Protein 2PLN (pdb70)

Nearest PDB structures (foldseek):
  2pln-assembly1_A-2  TM=1.009E+00  e=2.334E-20  Helicobacter pylori
  2hqo-assembly1_B  TM=9.613E-01  e=8.321E-16  Helicobacter pylori J99
  2hqr-assembly1_B  TM=9.576E-01  e=8.546E-15  Helicobacter pylori J99
  4l85-assembly1_A  TM=8.863E-01  e=1.172E-07  Escherichia coli K-12
  1nxx-assembly1_A-2  TM=8.893E-01  e=3.301E-07  Streptococcus pneumoniae TIGR4

Sequence (114 aa):
PRGSRVLLIEKNSVLGGEIEKGLNVKGFADVTESLEDGEYLDIRNYDLVVSDKNALSFVSRIKEKHSSIVVLVSSDNPTSEEEVHAFEQGADDYIAKPYRSIKALVARIEARLR

Foldseek 3Di:
DAAPEEEEQDLDVVVQVLLVVLLVVVRYYDYDPDPVVRLVCVVDDHQEYYEDPPVLVVLLVCCVVVVRRAYEYE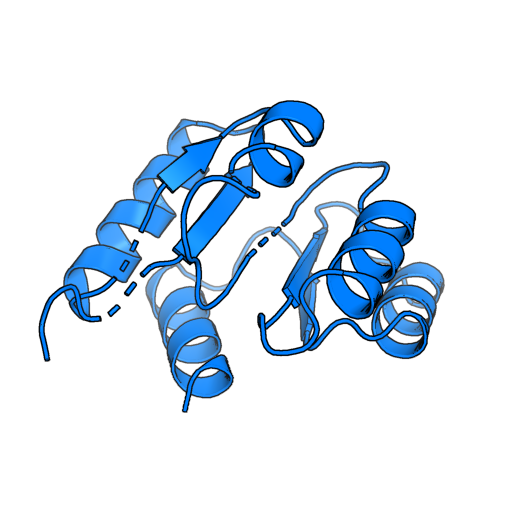YCDDDPVVQVSNVVSPHPYYHYPPDPDSNVVSVVVVVSND

Radius of gyration: 13.01 Å; Cα contacts (8 Å, |Δi|>4): 173; 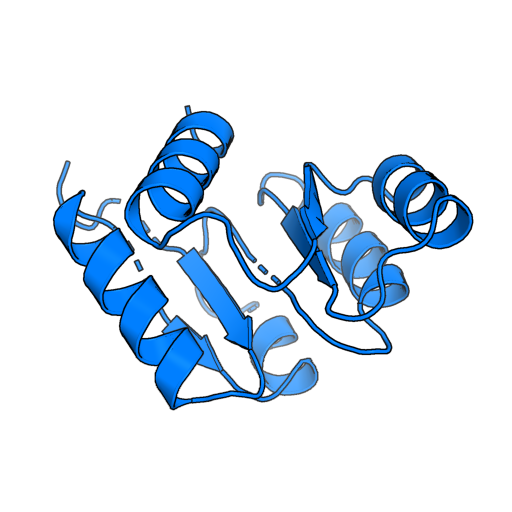chains: 1; bounding box: 25×32×27 Å

Solvent-accessible surface area: 6806 Å² total

Secondary structure (DSSP, 8-state):
-TT--BEEE-S-HHHHHHHHHHHHHTT--EEES-HHHHHH---S--SB---STTHHHHHHHHHHHSTTSB-EEEESS--HHHHHHHHHTT-SEEEESSPS-HHHHHHHHHHHT-

InterPro domains:
  IPR001789 Signal transduction response regulator, receiver domain [PF00072] (3-109)
  IPR001789 Signal transduction response regulator, receiver domain [PS50110] (2-112)
  IPR001789 Signal transduction response regulator, receiver domain [SM00448] (1-109)
  IPR001867 OmpR/PhoB-type DNA-binding domain [PF00486] (139-214)
  IPR001867 OmpR/PhoB-type DNA-binding domain [PS51755] (118-216)
  IPR001867 OmpR/PhoB-type DNA-binding domain [SM00862] (139-214)
  IPR001867 OmpR/PhoB-type DNA-binding domain [cd00383] (126-214)
  IPR011006 CheY-like superfamily [SSF52172] (1-170)
  IPR016032 Signal transduction response regulator, C-terminal effector [SSF46894] (115-215)
  IPR036388 Winged helix-like DNA-binding domain superfamily [G3DSA:1.10.10.10] (119-223)
  IPR039420 Transcriptional regulatory protein WalR-like [PTHR48111] (1-218)

CATH classification: 3.40.50.2300

Organism: Helicobacter pylori (strain ATCC 700392 / 26695) (NCBI:txid85962)

B-factor: mean 21.13, std 7.63, range [9.89, 76.06]

Structure (mmCIF, N/CA/C/O backbone):
data_2PLN
#
_entry.id   2PLN
#
_cell.length_a   88.967
_cell.length_b   41.311
_cell.length_c   31.689
_cell.angle_alpha   90.00
_cell.angle_beta   90.00
_cell.angle_gamma   90.00
#
_symmetry.space_group_name_H-M   'P 21 21 2'
#
loop_
_entity.id
_entity.type
_entity.pdbx_description
1 polymer 'Response regulator'
2 water water
#
loop_
_atom_site.group_PDB
_atom_site.id
_atom_site.type_symbol
_atom_site.label_atom_id
_atom_site.label_alt_id
_atom_site.label_comp_id
_atom_site.label_asym_id
_atom_site.label_entity_id
_atom_site.label_seq_id
_atom_site.pdbx_PDB_ins_code
_atom_site.Cartn_x
_atom_site.Cartn_y
_atom_site.Cartn_z
_atom_site.occupancy
_atom_site.B_iso_or_equiv
_atom_site.auth_seq_id
_atom_site.auth_comp_id
_atom_site.auth_asym_id
_atom_site.auth_atom_id
_atom_site.pdbx_PDB_model_num
ATOM 1 N N . PRO A 1 15 ? 35.181 4.226 37.748 1.00 42.33 -3 PRO A N 1
ATOM 2 C CA . PRO A 1 15 ? 33.782 3.873 38.046 1.00 41.74 -3 PRO A CA 1
ATOM 3 C C . PRO A 1 15 ? 32.805 4.277 36.918 1.00 40.72 -3 PRO A C 1
ATOM 4 O O . PRO A 1 15 ? 32.658 5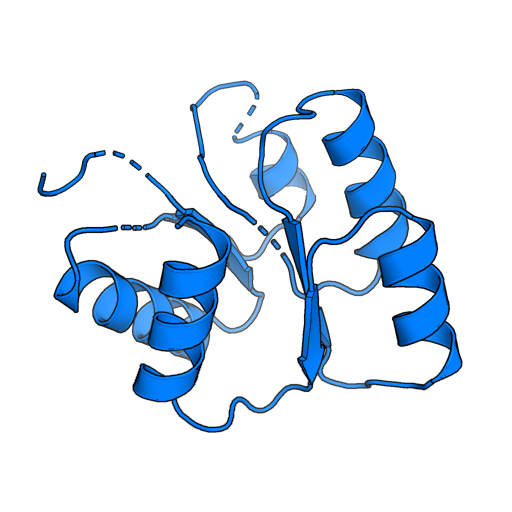.462 36.593 1.00 40.10 -3 PRO A O 1
ATOM 8 N N . ARG A 1 16 ? 32.145 3.271 36.348 1.00 39.19 -2 ARG A N 1
ATOM 9 C CA . ARG A 1 16 ? 31.186 3.420 35.254 1.00 37.51 -2 ARG A CA 1
ATOM 10 C C . ARG A 1 16 ? 29.997 4.393 35.530 1.00 35.04 -2 ARG A C 1
ATOM 11 O O . ARG A 1 16 ? 29.269 4.268 36.531 1.00 34.44 -2 ARG A O 1
ATOM 19 N N . GLY A 1 17 ? 29.823 5.366 34.627 1.00 32.13 -1 GLY A N 1
ATOM 20 C CA . GLY A 1 17 ? 28.779 6.377 34.753 1.00 27.99 -1 GLY A CA 1
ATOM 21 C C . GLY A 1 17 ? 29.070 7.451 35.798 1.00 25.75 -1 GLY A C 1
ATOM 22 O O . GLY A 1 17 ? 28.205 8.276 36.063 1.00 24.42 -1 GLY A O 1
ATOM 23 N N . SER A 1 18 ? 30.278 7.458 36.373 1.00 23.60 0 SER A N 1
ATOM 24 C CA . SER A 1 18 ? 30.616 8.431 37.442 1.00 22.91 0 SER A CA 1
ATOM 25 C C . SER A 1 18 ? 30.875 9.845 36.931 1.00 22.87 0 SER A C 1
ATOM 26 O O . SER A 1 18 ? 30.892 10.814 37.716 1.00 22.95 0 SER A O 1
ATOM 37 N N . ARG A 1 20 ? 29.725 12.615 33.863 1.00 17.30 2 ARG A N 1
ATOM 38 C CA . ARG A 1 20 ? 28.716 12.956 32.865 1.00 16.16 2 ARG A CA 1
ATOM 39 C C . ARG A 1 20 ? 29.211 14.097 31.982 1.00 14.03 2 ARG A C 1
ATOM 40 O O . ARG A 1 20 ? 29.722 15.105 32.482 1.00 12.78 2 ARG A O 1
ATOM 48 N N . VAL A 1 21 ? 29.043 13.935 30.670 1.00 12.27 3 VAL A N 1
ATOM 49 C CA . VAL A 1 21 ? 29.521 14.943 29.692 1.00 11.46 3 VAL A CA 1
ATOM 50 C C . VAL A 1 21 ? 28.326 15.561 28.933 1.00 11.95 3 VAL A C 1
ATOM 51 O O . VAL A 1 21 ? 27.439 14.827 28.499 1.00 12.61 3 VAL A O 1
ATOM 55 N N . LEU A 1 22 ? 28.298 16.895 28.801 1.00 11.57 4 LEU A N 1
ATOM 56 C CA . LEU A 1 22 ? 27.324 17.556 27.952 1.00 12.30 4 LEU A CA 1
ATOM 57 C C . LEU A 1 22 ? 27.948 17.912 26.592 1.00 12.67 4 LEU A C 1
ATOM 58 O O . LEU A 1 22 ? 29.018 18.510 26.533 1.00 12.34 4 LEU A O 1
ATOM 63 N N . LEU A 1 23 ? 27.268 17.552 25.509 1.00 11.83 5 LEU A N 1
ATOM 64 C CA . LEU A 1 23 ? 27.794 17.839 24.169 1.00 13.09 5 LEU A CA 1
ATOM 65 C C . LEU A 1 23 ? 26.816 18.765 23.515 1.00 13.57 5 LEU A C 1
ATOM 66 O O . LEU A 1 23 ? 25.666 18.379 23.293 1.00 14.24 5 LEU A O 1
ATOM 71 N N . ILE A 1 24 ? 27.247 19.997 23.244 1.00 13.47 6 ILE A N 1
ATOM 72 C CA . ILE A 1 24 ? 26.413 20.928 22.470 1.00 13.25 6 ILE A CA 1
ATOM 73 C C . ILE A 1 24 ? 26.879 20.871 21.028 1.00 13.70 6 ILE A C 1
ATOM 74 O O . ILE A 1 24 ? 27.941 21.346 20.697 1.00 13.32 6 ILE A O 1
ATOM 79 N N . GLU A 1 25 ? 26.062 20.261 20.179 1.00 15.90 7 GLU A N 1
ATOM 80 C CA . GLU A 1 25 ? 26.478 19.875 18.839 1.00 17.35 7 GLU A CA 1
ATOM 81 C C . GLU A 1 25 ? 25.234 19.768 17.937 1.00 19.03 7 GLU A C 1
ATOM 82 O O . GLU A 1 25 ? 24.310 18.971 18.200 1.00 18.71 7 GLU A O 1
ATOM 88 N N . LYS A 1 26 ? 25.228 20.612 16.915 1.00 20.04 8 LYS A N 1
ATOM 89 C CA . LYS A 1 26 ? 24.122 20.778 15.954 1.00 22.61 8 LYS A CA 1
ATOM 90 C C . LYS A 1 26 ? 23.959 19.542 15.074 1.00 22.52 8 LYS A C 1
ATOM 91 O O . LYS A 1 26 ? 22.843 19.216 14.635 1.00 23.41 8 LYS A O 1
ATOM 97 N N . ASN A 1 27 ? 25.067 18.854 14.817 1.00 21.42 9 ASN A N 1
ATOM 98 C CA . ASN A 1 27 ? 25.084 17.700 13.936 1.00 22.10 9 ASN A CA 1
ATOM 99 C C . ASN A 1 27 ? 24.753 16.427 14.714 1.00 22.22 9 ASN A C 1
ATOM 100 O O . ASN A 1 27 ? 25.589 15.889 15.441 1.00 21.59 9 ASN A O 1
ATOM 105 N N . SER A 1 28 ? 23.517 15.939 14.581 1.00 23.07 10 SER A N 1
ATOM 106 C CA . SER A 1 28 ? 23.055 14.867 15.487 1.00 23.54 10 SER A CA 1
ATOM 107 C C . SER A 1 28 ? 23.779 13.541 15.277 1.00 22.88 10 SER A C 1
ATOM 108 O O . SER A 1 28 ? 23.962 12.764 16.220 1.00 22.89 10 SER A O 1
ATOM 111 N N . VAL A 1 29 ? 24.164 13.282 14.033 1.00 22.58 11 VAL A N 1
ATOM 112 C CA . VAL A 1 29 ? 24.923 12.083 13.679 1.00 21.59 11 VAL A CA 1
ATOM 113 C C . VAL A 1 29 ? 26.299 12.111 14.355 1.00 20.05 11 VAL A C 1
ATOM 114 O O . VAL A 1 29 ? 26.709 11.142 15.003 1.00 18.56 11 VAL A O 1
ATOM 118 N N . LEU A 1 30 ? 26.989 13.243 14.222 1.00 18.83 12 LEU A N 1
ATOM 119 C CA . LEU A 1 30 ? 28.283 13.399 14.877 1.00 17.33 12 LEU A CA 1
ATOM 120 C C . LEU A 1 30 ? 28.123 13.324 16.403 1.00 16.86 12 LEU A C 1
ATOM 121 O O . LEU A 1 30 ? 28.894 12.628 17.068 1.00 16.19 12 LEU A O 1
ATOM 126 N N . GLY A 1 31 ? 27.114 14.005 16.940 1.00 16.44 13 GLY A N 1
ATOM 127 C CA . GLY A 1 31 ? 26.916 14.001 18.413 1.00 17.03 13 GLY A CA 1
ATOM 128 C C . GLY A 1 31 ? 26.697 12.571 18.910 1.00 17.29 13 GLY A C 1
ATOM 129 O O . GLY A 1 31 ? 27.232 12.159 19.936 1.00 16.70 13 GLY A O 1
ATOM 130 N N . GLY A 1 32 ? 25.892 11.796 18.178 1.00 17.84 14 GLY A N 1
ATOM 131 C CA . GLY A 1 32 ? 25.723 10.371 18.492 1.00 17.46 14 GLY A CA 1
ATOM 132 C C . GLY A 1 32 ? 26.999 9.545 18.501 1.00 17.46 14 GLY A C 1
ATOM 133 O O . GLY A 1 32 ? 27.215 8.720 19.391 1.00 17.82 14 GLY A O 1
ATOM 134 N N . GLU A 1 33 ? 27.844 9.755 17.501 1.00 16.70 15 GLU A N 1
ATOM 135 C CA . GLU A 1 33 ? 29.120 9.084 17.414 1.00 16.98 15 GLU A CA 1
ATOM 136 C C . GLU A 1 33 ? 30.018 9.416 18.599 1.00 15.70 15 GLU A C 1
ATOM 137 O O . GLU A 1 33 ? 30.669 8.529 19.138 1.00 15.37 15 GLU A O 1
ATOM 143 N N . ILE A 1 34 ? 29.987 10.671 19.048 1.00 15.27 16 ILE A N 1
ATOM 144 C CA . ILE A 1 34 ? 30.827 11.051 20.210 1.00 14.79 16 ILE A CA 1
ATOM 145 C C . ILE A 1 34 ? 30.274 10.427 21.497 1.00 15.16 16 ILE A C 1
ATOM 146 O O . ILE A 1 34 ? 31.025 9.866 22.282 1.00 15.05 16 ILE A O 1
ATOM 151 N N . GLU A 1 35 ? 28.955 10.532 21.706 1.00 15.34 17 GLU A N 1
ATOM 152 C CA . GLU A 1 35 ? 28.312 9.859 22.853 1.00 15.54 17 GLU A CA 1
ATOM 153 C C . GLU A 1 35 ? 28.663 8.358 22.935 1.00 16.02 17 GLU A C 1
ATOM 154 O O . GLU A 1 35 ? 29.061 7.858 24.007 1.00 15.02 17 GLU A O 1
ATOM 160 N N . LYS A 1 36 ? 28.516 7.641 21.820 1.00 16.88 18 LYS A N 1
ATOM 161 C CA . LYS A 1 36 ? 28.881 6.210 21.774 1.00 18.79 18 LYS A CA 1
ATOM 162 C C . LYS A 1 36 ? 30.362 5.990 22.129 1.00 17.34 18 LYS A C 1
ATOM 163 O O . LYS A 1 36 ? 30.698 5.074 22.880 1.00 16.11 18 LYS A O 1
ATOM 169 N N . GLY A 1 37 ? 31.246 6.834 21.585 1.00 16.89 19 GLY A N 1
ATOM 170 C CA . GLY A 1 37 ? 32.676 6.769 21.906 1.00 15.77 19 GLY A CA 1
ATOM 171 C C . GLY A 1 37 ? 32.924 6.991 23.380 1.00 15.42 19 GLY A C 1
ATOM 172 O O . GLY A 1 37 ? 33.733 6.295 24.020 1.00 15.46 19 GLY A O 1
ATOM 173 N N . LEU A 1 38 ? 32.218 7.961 23.952 1.00 15.59 20 LEU A N 1
ATOM 174 C CA . LEU A 1 38 ? 32.398 8.232 25.382 1.00 14.90 20 LEU A CA 1
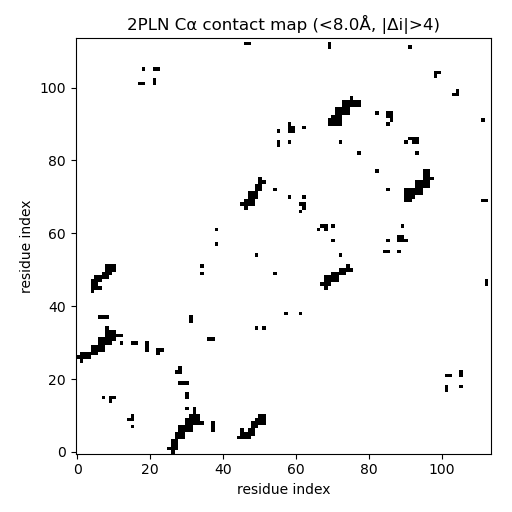ATOM 175 C C . LEU A 1 38 ? 31.892 7.075 26.218 1.00 14.84 20 LEU A C 1
ATOM 176 O O . LEU A 1 38 ? 32.496 6.727 27.229 1.00 14.28 20 LEU A O 1
ATOM 181 N N . ASN A 1 39 ? 30.754 6.508 25.814 1.00 15.62 21 ASN A N 1
ATOM 182 C CA . ASN A 1 39 ? 30.213 5.332 26.502 1.00 16.25 21 ASN A CA 1
ATOM 183 C C . ASN A 1 39 ? 31.239 4.212 26.591 1.00 16.70 21 ASN A C 1
ATOM 184 O O . ASN A 1 39 ? 31.279 3.499 27.580 1.00 16.33 21 ASN A O 1
ATOM 189 N N . VAL A 1 40 ? 32.054 4.050 25.547 1.00 17.92 22 VAL A N 1
ATOM 190 C CA . VAL A 1 40 ? 33.118 3.027 25.559 1.00 19.56 22 VAL A CA 1
ATOM 191 C C . VAL A 1 40 ? 33.996 3.084 26.807 1.00 20.58 22 VAL A C 1
ATOM 192 O O . VAL A 1 40 ? 34.375 2.045 27.338 1.00 20.98 22 VAL A O 1
ATOM 196 N N . LYS A 1 41 ? 34.298 4.292 27.275 1.00 21.40 23 LYS A N 1
ATOM 197 C CA . LYS A 1 41 ? 35.155 4.513 28.449 1.00 21.89 23 LYS A CA 1
ATOM 198 C C . LYS A 1 41 ? 34.403 4.664 29.762 1.00 21.70 23 LYS A C 1
ATOM 199 O O . LYS A 1 41 ? 34.984 5.046 30.782 1.00 22.52 23 LYS A O 1
ATOM 205 N N . GLY A 1 42 ? 33.114 4.370 29.753 1.00 20.52 24 GLY A N 1
ATOM 206 C CA . GLY A 1 42 ? 32.332 4.420 30.987 1.00 19.81 24 GLY A CA 1
ATOM 207 C C . GLY A 1 42 ? 31.690 5.762 31.298 1.00 18.96 24 GLY A C 1
ATOM 208 O O . GLY A 1 42 ? 31.099 5.925 32.373 1.00 18.78 24 GLY A O 1
ATOM 209 N N . PHE A 1 43 ? 31.783 6.712 30.360 1.00 17.81 25 PHE A N 1
ATOM 210 C CA . PHE A 1 43 ? 31.150 8.035 30.538 1.00 17.49 25 PHE A CA 1
ATOM 211 C C . PHE A 1 43 ? 29.683 8.075 30.126 1.00 17.29 25 PHE A C 1
ATOM 212 O O . PHE A 1 43 ? 29.294 7.452 29.136 1.00 16.80 25 PHE A O 1
ATOM 228 N N . ALA A 1 45 ? 26.788 10.575 28.587 1.00 17.17 27 ALA A N 1
ATOM 229 C CA . ALA A 1 45 ? 26.805 11.813 27.786 1.00 17.21 27 ALA A CA 1
ATOM 230 C C . ALA A 1 45 ? 25.407 12.222 27.296 1.00 17.65 27 ALA A C 1
ATOM 231 O O . ALA A 1 45 ? 24.638 11.371 26.870 1.00 17.43 27 ALA A O 1
ATOM 233 N N . ASP A 1 46 ? 25.095 13.516 27.375 1.00 17.29 28 ASP A N 1
ATOM 234 C CA . ASP A 1 46 ? 23.870 14.069 26.790 1.00 17.63 28 ASP A CA 1
ATOM 235 C C . ASP A 1 46 ? 24.232 14.928 25.617 1.00 17.32 28 ASP A C 1
ATOM 236 O O . ASP A 1 46 ? 25.083 15.810 25.752 1.00 17.31 28 ASP A O 1
ATOM 241 N N . VAL A 1 47 ? 23.552 14.711 24.490 1.00 16.86 29 VAL A N 1
ATOM 242 C CA . VAL A 1 47 ? 23.727 15.555 23.311 1.00 17.24 29 VAL A CA 1
ATOM 243 C C . VAL A 1 47 ? 22.552 16.516 23.205 1.00 17.60 29 VAL A C 1
ATOM 244 O O . VAL A 1 47 ? 21.398 16.116 23.352 1.00 17.04 29 VAL A O 1
ATOM 248 N N . THR A 1 48 ? 22.857 17.785 22.978 1.00 17.26 30 THR A N 1
ATOM 249 C CA . THR A 1 48 ? 21.832 18.756 22.617 1.00 18.53 30 THR A CA 1
ATOM 250 C C . THR A 1 48 ? 22.282 19.595 21.433 1.00 18.99 30 THR A C 1
ATOM 251 O O . THR A 1 48 ? 23.455 19.889 21.283 1.00 18.02 30 THR A O 1
ATOM 255 N N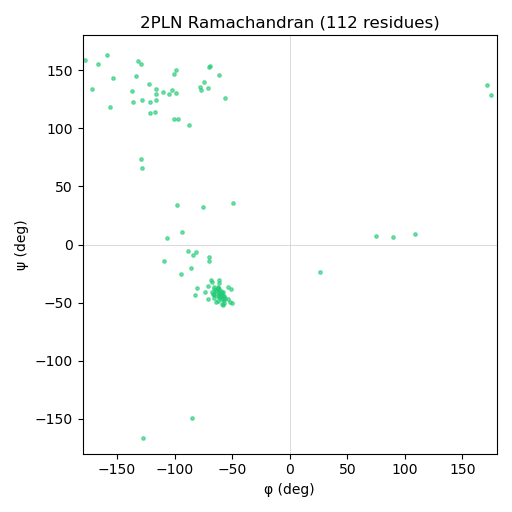 . GLU A 1 49 ? 21.341 19.955 20.575 1.00 19.78 31 GLU A N 1
ATOM 256 C CA . GLU A 1 49 ? 21.620 20.814 19.432 1.00 21.66 31 GLU A CA 1
ATOM 257 C C . GLU A 1 49 ? 21.482 22.298 19.776 1.00 21.81 31 GLU A C 1
ATOM 258 O O . GLU A 1 49 ? 21.753 23.191 18.939 1.00 22.63 31 GLU A O 1
ATOM 264 N N . SER A 1 50 ? 21.033 22.580 20.995 1.00 21.01 32 SER A N 1
ATOM 265 C CA . SER A 1 50 ? 20.739 23.947 21.393 1.00 20.73 32 SER A CA 1
ATOM 266 C C . SER A 1 50 ? 21.646 24.427 22.519 1.00 20.45 32 SER A C 1
ATOM 267 O O . SER A 1 50 ? 21.735 23.808 23.584 1.00 19.74 32 SER A O 1
ATOM 270 N N . LEU A 1 51 ? 22.330 25.537 22.283 1.00 19.99 33 LEU A N 1
ATOM 271 C CA . LEU A 1 51 ? 23.163 26.111 23.337 1.00 20.47 33 LEU A CA 1
ATOM 272 C C . LEU A 1 51 ? 22.331 26.609 24.536 1.00 20.29 33 LEU A C 1
ATOM 273 O O . LEU A 1 51 ? 22.756 26.438 25.675 1.00 19.65 33 LEU A O 1
ATOM 278 N N . GLU A 1 52 ? 21.155 27.199 24.285 1.00 20.22 34 GLU A N 1
ATOM 279 C CA . GLU A 1 52 ? 20.272 27.640 25.389 1.00 20.65 34 GLU A CA 1
ATOM 280 C C . GLU A 1 52 ? 19.770 26.443 26.237 1.00 19.65 34 GLU A C 1
ATOM 281 O O . GLU A 1 52 ? 19.729 26.496 27.471 1.00 18.77 34 GLU A O 1
ATOM 287 N N . ASP A 1 53 ? 19.435 25.356 25.558 1.00 18.37 35 ASP A N 1
ATOM 288 C CA . ASP A 1 53 ? 19.114 24.101 26.215 1.00 19.03 35 ASP A CA 1
ATOM 289 C C . ASP A 1 53 ? 20.270 23.581 27.082 1.00 18.36 35 ASP A C 1
ATOM 290 O O . ASP A 1 53 ? 20.085 23.237 28.266 1.00 18.25 35 ASP A O 1
ATOM 295 N N . GLY A 1 54 ? 21.459 23.514 26.482 1.00 17.15 36 GLY A N 1
ATOM 296 C CA . GLY A 1 54 ? 22.665 23.097 27.205 1.00 15.84 36 GLY A CA 1
ATOM 297 C C . GLY A 1 54 ? 22.960 23.927 28.438 1.00 14.71 36 GLY A C 1
ATOM 298 O O . GLY A 1 54 ? 23.244 23.386 29.508 1.00 13.94 36 GLY A O 1
ATOM 299 N N . GLU A 1 55 ? 22.879 25.247 28.313 1.00 13.98 37 GLU A N 1
ATOM 300 C CA . GLU A 1 55 ? 23.144 26.101 29.445 1.00 14.00 37 GLU A CA 1
ATOM 301 C C . GLU A 1 55 ? 22.169 25.825 30.598 1.00 14.49 37 GLU A C 1
ATOM 302 O O . GLU A 1 55 ? 22.574 25.755 31.755 1.00 15.02 37 GLU A O 1
ATOM 308 N N . TYR A 1 56 ? 20.899 25.662 30.250 1.00 14.73 38 TYR A N 1
ATOM 309 C CA . TYR A 1 56 ? 19.861 25.300 31.206 1.00 15.21 38 TYR A CA 1
ATOM 310 C C . TYR A 1 56 ? 20.119 23.939 31.835 1.00 15.17 38 TYR A C 1
ATOM 311 O O . TYR A 1 56 ? 20.052 23.809 33.048 1.00 15.75 38 TYR A O 1
ATOM 320 N N . LEU A 1 57 ? 20.405 22.934 31.016 1.00 14.86 39 LEU A N 1
ATOM 321 C CA . LEU A 1 57 ? 20.746 21.592 31.553 1.00 15.44 39 LEU A CA 1
ATOM 322 C C . LEU A 1 57 ? 21.816 21.631 32.643 1.00 15.70 39 LEU A C 1
ATOM 323 O O . LEU A 1 57 ? 21.719 20.905 33.629 1.00 15.76 39 LEU A O 1
ATOM 336 N N . ASP A 1 59 ? 22.289 23.742 34.840 1.00 15.84 41 ASP A N 1
ATOM 337 C CA . ASP A 1 59 ? 21.721 24.233 36.077 1.00 16.91 41 ASP A CA 1
ATOM 338 C C . ASP A 1 59 ? 20.913 23.180 36.790 1.00 16.80 41 ASP A C 1
ATOM 339 O O . ASP A 1 59 ? 20.701 23.277 37.969 1.00 18.22 41 ASP A O 1
ATOM 344 N N . ILE A 1 60 ? 20.419 22.199 36.054 1.00 16.57 42 ILE A N 1
ATOM 345 C CA . ILE A 1 60 ? 19.559 21.190 36.661 1.00 16.40 42 ILE A CA 1
ATOM 346 C C . ILE A 1 60 ? 20.188 19.799 36.796 1.00 16.58 42 ILE A C 1
ATOM 347 O O . ILE A 1 60 ? 19.623 18.930 37.471 1.00 16.42 42 ILE A O 1
ATOM 352 N N . ARG A 1 61 ? 21.300 19.567 36.109 1.00 16.33 43 ARG A N 1
ATOM 353 C CA . ARG A 1 61 ? 22.032 18.303 36.189 1.00 17.02 43 ARG A CA 1
ATOM 354 C C . ARG A 1 61 ? 23.485 18.628 36.464 1.00 17.93 43 ARG A C 1
ATOM 355 O O . ARG A 1 61 ? 23.973 19.696 36.089 1.00 17.68 43 ARG A O 1
ATOM 363 N N . ASN A 1 62 ? 24.203 17.689 37.053 1.00 18.34 44 ASN A N 1
ATOM 364 C CA . ASN A 1 62 ? 25.595 17.944 37.349 1.00 18.35 44 ASN A CA 1
ATOM 365 C C . ASN A 1 62 ? 26.487 17.286 36.296 1.00 17.47 44 ASN A C 1
ATOM 366 O O . ASN A 1 62 ? 26.589 16.047 36.245 1.00 17.52 44 ASN A O 1
ATOM 371 N N . TYR A 1 63 ? 27.084 18.114 35.441 1.00 14.99 45 TYR A N 1
ATOM 372 C CA . TYR A 1 63 ? 28.075 17.662 34.458 1.00 14.41 45 TYR A CA 1
ATOM 373 C C . TYR A 1 63 ? 29.501 17.923 34.937 1.00 13.83 45 TYR A C 1
ATOM 374 O O . TYR A 1 63 ? 29.764 18.918 35.635 1.00 13.70 45 TYR A O 1
ATOM 383 N N . ASP A 1 64 ? 30.426 17.070 34.501 1.00 12.37 46 ASP A N 1
ATOM 384 C CA . ASP A 1 64 ? 31.849 17.223 34.823 1.00 12.37 46 ASP A CA 1
ATOM 385 C C . ASP A 1 64 ? 32.561 17.981 33.711 1.00 11.55 46 ASP A C 1
ATOM 386 O O . ASP A 1 64 ? 33.593 18.601 33.944 1.00 11.29 46 ASP A O 1
ATOM 391 N N . LEU A 1 65 ? 32.002 17.911 32.496 1.00 10.51 47 LEU A N 1
ATOM 392 C CA . LEU A 1 65 ? 32.634 18.504 31.292 1.00 10.63 47 LEU A CA 1
ATOM 393 C C . LEU A 1 65 ? 31.574 18.858 30.258 1.00 10.44 47 LEU A C 1
ATOM 394 O O . LEU A 1 65 ? 30.562 18.146 30.125 1.00 10.24 47 LEU A O 1
ATOM 399 N N . VAL A 1 66 ? 31.771 19.971 29.554 1.00 10.23 48 VAL A N 1
ATOM 400 C CA . VAL A 1 66 ? 30.894 20.352 28.426 1.00 11.33 48 VAL A CA 1
ATOM 401 C C . VAL A 1 66 ? 31.797 20.615 27.250 1.00 12.23 48 VAL A C 1
ATOM 402 O O . VAL A 1 66 ? 32.853 21.255 27.394 1.00 11.56 48 VAL A O 1
ATOM 414 N N . VAL A 1 68 ? 31.374 22.390 23.514 1.00 14.58 50 VAL A N 1
ATOM 415 C CA . VAL A 1 68 ? 30.417 23.239 22.802 1.00 14.57 50 VAL A CA 1
ATOM 416 C C . VAL A 1 68 ? 30.972 23.621 21.439 1.00 15.78 50 VAL A C 1
ATOM 417 O O . VAL A 1 68 ? 32.122 24.055 21.328 1.00 14.19 50 VAL A O 1
ATOM 421 N N . SER A 1 69 ? 30.156 23.396 20.417 1.00 18.10 51 SER A N 1
ATOM 422 C CA . SER A 1 69 ? 30.362 23.923 19.060 1.00 22.16 51 SER A CA 1
ATOM 423 C C . SER A 1 69 ? 29.138 24.731 18.781 1.00 24.01 51 SER A C 1
ATOM 424 O O . SER A 1 69 ? 28.038 24.182 18.697 1.00 25.62 51 SER A O 1
ATOM 427 N N . ASP A 1 70 ? 29.323 26.035 18.673 1.00 26.00 52 ASP A N 1
ATOM 428 C CA . ASP A 1 70 ? 28.250 26.973 18.428 1.00 27.57 52 ASP A CA 1
ATOM 429 C C . ASP A 1 70 ? 28.899 28.306 18.044 1.00 28.86 52 ASP A C 1
ATOM 430 O O . ASP A 1 70 ? 30.028 28.594 18.437 1.00 28.40 52 ASP A O 1
ATOM 435 N N . LYS A 1 71 ? 28.166 29.134 17.303 1.00 30.19 53 LYS A N 1
ATOM 436 C CA . LYS A 1 71 ? 28.653 30.457 16.912 1.00 31.55 53 LYS A CA 1
ATOM 437 C C . LYS A 1 71 ? 28.903 31.366 18.104 1.00 30.65 53 LYS A C 1
ATOM 438 O O . LYS A 1 71 ? 29.838 32.168 18.087 1.00 31.09 53 LYS A O 1
ATOM 444 N N . ASN A 1 72 ? 28.042 31.277 19.113 1.00 29.67 54 ASN A N 1
ATOM 445 C CA . ASN A 1 72 ? 28.139 32.131 20.304 1.00 28.40 54 ASN A CA 1
ATOM 446 C C . ASN A 1 72 ? 28.830 31.413 21.451 1.00 26.88 54 ASN A C 1
ATOM 447 O O . ASN A 1 72 ? 28.485 31.623 22.640 1.00 26.01 54 ASN A O 1
ATOM 452 N N . ALA A 1 73 ? 29.800 30.562 21.118 1.00 25.22 55 ALA A N 1
ATOM 453 C CA . ALA A 1 73 ? 30.390 29.711 22.148 1.00 23.41 55 ALA A CA 1
ATOM 454 C C . ALA A 1 73 ? 31.147 30.541 23.178 1.00 22.18 55 ALA A C 1
ATOM 455 O O . ALA A 1 73 ? 31.102 30.248 24.353 1.00 21.23 55 ALA A O 1
ATOM 457 N N . LEU A 1 74 ? 31.814 31.603 22.739 1.00 22.11 56 LEU A N 1
ATOM 458 C CA . LEU A 1 74 ? 32.738 32.317 23.626 1.00 21.81 56 LEU A CA 1
ATOM 459 C C . LEU A 1 74 ? 32.063 33.017 24.812 1.00 20.59 56 LEU A C 1
ATOM 460 O O . LEU A 1 74 ? 32.569 32.961 25.933 1.00 20.47 56 LEU A O 1
ATOM 465 N N . SER A 1 75 ? 30.931 33.685 24.580 1.00 19.54 57 SER A N 1
ATOM 466 C CA . SER A 1 75 ? 30.217 34.309 25.714 1.00 18.82 57 SER A CA 1
ATOM 467 C C . SER A 1 75 ? 29.735 33.234 26.673 1.00 18.19 57 SER A C 1
ATOM 468 O O . SER A 1 75 ? 29.782 33.392 27.882 1.00 17.87 57 SER A O 1
ATOM 471 N N . PHE A 1 76 ? 29.275 32.120 26.109 1.00 18.07 58 PHE A N 1
ATOM 472 C CA . PHE A 1 76 ? 28.848 30.966 26.904 1.00 17.32 58 PHE A CA 1
ATOM 473 C C . PHE A 1 76 ? 29.985 30.454 27.792 1.00 17.11 58 PHE A C 1
ATOM 474 O O . PHE A 1 76 ? 29.769 30.093 28.958 1.00 16.89 58 PHE A O 1
ATOM 482 N N . VAL A 1 77 ? 31.207 30.424 27.236 1.00 16.93 59 VAL A N 1
ATOM 483 C CA . VAL A 1 77 ? 32.365 29.919 27.987 1.00 16.50 59 VAL A CA 1
ATOM 484 C C . VAL A 1 77 ? 32.511 30.755 29.267 1.00 16.86 59 VAL A C 1
ATOM 485 O O . VAL A 1 77 ? 32.616 30.218 30.363 1.00 16.44 59 VAL A O 1
ATOM 489 N N . SER A 1 78 ? 32.531 32.071 29.101 1.00 16.76 60 SER A N 1
ATOM 490 C CA . SER A 1 78 ? 32.655 32.960 30.241 1.00 18.71 60 SER A CA 1
ATOM 491 C C . SER A 1 78 ? 31.495 32.805 31.252 1.00 18.02 60 SER A C 1
ATOM 492 O O . SER A 1 78 ? 31.730 32.801 32.442 1.00 17.22 60 SER A O 1
ATOM 495 N N . ARG A 1 79 ? 30.257 32.681 30.770 1.00 18.31 61 ARG A N 1
ATOM 496 C CA . ARG A 1 79 ? 29.105 32.515 31.693 1.00 18.55 61 ARG A CA 1
ATOM 497 C C . ARG A 1 79 ? 29.229 31.265 32.548 1.00 18.56 61 ARG A C 1
ATOM 498 O O . ARG A 1 79 ? 28.983 31.301 33.773 1.00 18.75 61 ARG A O 1
ATOM 506 N N . ILE A 1 80 ? 29.666 30.168 31.926 1.00 18.70 62 ILE A N 1
ATOM 507 C CA . ILE A 1 80 ? 29.788 28.865 32.611 1.00 19.00 62 ILE A CA 1
ATOM 508 C C . ILE A 1 80 ? 30.968 28.844 33.563 1.00 19.06 62 ILE A C 1
ATOM 509 O O . ILE A 1 80 ? 30.887 28.278 34.676 1.00 19.19 62 ILE A O 1
ATOM 514 N N . LYS A 1 81 ? 32.071 29.434 33.131 1.00 19.53 63 LYS A N 1
ATOM 515 C CA . LYS A 1 81 ? 33.273 29.549 33.973 1.00 20.43 63 LYS A CA 1
ATOM 516 C C . LYS A 1 81 ? 32.991 30.369 35.231 1.00 21.80 63 LYS A C 1
ATOM 517 O O . LYS A 1 81 ? 33.628 30.158 36.278 1.00 21.82 63 LYS A O 1
ATOM 523 N N . GLU A 1 82 ? 32.061 31.312 35.122 1.00 22.40 64 GLU A N 1
ATOM 524 C CA . GLU A 1 82 ? 31.707 32.104 36.290 1.00 25.44 64 GLU A CA 1
ATOM 525 C C . GLU A 1 82 ? 30.708 31.374 37.183 1.00 23.91 64 GLU A C 1
ATOM 526 O O . GLU A 1 82 ? 30.883 31.320 38.407 1.00 24.17 64 GLU A O 1
ATOM 532 N N . LYS A 1 83 ? 29.704 30.758 36.572 1.00 23.54 65 LYS A N 1
ATOM 533 C CA . LYS A 1 83 ? 28.652 30.077 37.331 1.00 23.28 65 LYS A CA 1
ATOM 534 C C . LYS A 1 83 ? 28.999 28.669 37.836 1.00 23.14 65 LYS A C 1
ATOM 535 O O . LYS A 1 83 ? 28.596 28.280 38.953 1.00 23.60 65 LYS A O 1
ATOM 541 N N . HIS A 1 84 ? 29.727 27.919 37.013 1.00 22.20 66 HIS A N 1
ATOM 542 C CA . HIS A 1 84 ? 30.015 26.504 37.212 1.00 22.43 66 HIS A CA 1
ATOM 543 C C . HIS A 1 84 ? 31.532 26.292 37.097 1.00 22.76 66 HIS A C 1
ATOM 544 O O . HIS A 1 84 ? 32.012 25.615 36.186 1.00 21.76 66 HIS A O 1
ATOM 551 N N . SER A 1 85 ? 32.293 26.864 38.036 1.00 23.73 67 SER A N 1
ATOM 552 C CA . SER A 1 85 ? 33.741 27.014 37.839 1.00 24.50 67 SER A CA 1
ATOM 553 C C . SER A 1 85 ? 34.537 25.713 37.680 1.00 24.70 67 SER A C 1
ATOM 554 O O . SER A 1 85 ? 35.521 25.680 36.930 1.00 24.84 67 SER A O 1
ATOM 557 N N . SER A 1 86 ? 34.107 24.647 38.362 1.00 23.46 68 SER A N 1
ATOM 558 C CA . SER A 1 86 ? 34.816 23.377 38.282 1.00 23.01 68 SER A CA 1
ATOM 559 C C . SER A 1 86 ? 34.483 22.537 37.041 1.00 21.47 68 SER A C 1
ATOM 560 O O . SER A 1 86 ? 35.099 21.494 36.813 1.00 21.67 68 SER A O 1
ATOM 563 N N . ILE A 1 87 ? 33.516 22.961 36.241 1.00 19.50 69 ILE A N 1
ATOM 564 C CA . ILE A 1 87 ? 33.206 22.207 35.044 1.00 17.30 69 ILE A CA 1
ATOM 565 C C . ILE A 1 87 ? 34.273 22.502 33.979 1.00 16.06 69 ILE A C 1
ATOM 566 O O . ILE A 1 87 ? 34.651 23.647 33.775 1.00 16.56 69 ILE A O 1
ATOM 571 N N . VAL A 1 88 ? 34.772 21.445 33.350 1.00 13.53 70 VAL A N 1
ATOM 572 C CA . VAL A 1 88 ? 35.757 21.572 32.290 1.00 12.06 70 VAL A CA 1
ATOM 573 C C . VAL A 1 88 ? 34.985 22.001 31.045 1.00 11.96 70 VAL A C 1
ATOM 574 O O . VAL A 1 88 ? 33.926 21.435 30.735 1.00 11.64 70 VAL A O 1
ATOM 578 N N . VAL A 1 89 ? 35.528 22.985 30.327 1.00 12.02 71 VAL A N 1
ATOM 579 C CA . VAL A 1 89 ? 34.894 23.502 29.135 1.00 11.93 71 VAL A CA 1
ATOM 580 C C . VAL A 1 89 ? 35.816 23.360 27.920 1.00 12.18 71 VAL A C 1
ATOM 581 O O . VAL A 1 89 ? 36.953 23.871 27.917 1.00 12.50 71 VAL A O 1
ATOM 585 N N . LEU A 1 90 ? 35.323 22.671 26.899 1.00 11.29 72 LEU A N 1
ATOM 586 C CA . LEU A 1 90 ? 36.069 22.462 25.632 1.00 11.00 72 LEU A CA 1
ATOM 587 C C . LEU A 1 90 ? 35.294 23.142 24.535 1.00 11.27 72 LEU A C 1
ATOM 588 O O . LEU A 1 90 ? 34.075 22.952 24.416 1.00 11.06 72 LEU A O 1
ATOM 593 N N . VAL A 1 91 ? 35.983 23.965 23.762 1.00 11.85 73 VAL A N 1
ATOM 594 C CA . VAL A 1 91 ? 35.360 24.672 22.638 1.00 12.72 73 VAL A CA 1
ATOM 595 C C . VAL A 1 91 ? 35.840 23.942 21.408 1.00 13.74 73 VAL A C 1
ATOM 596 O O . VAL A 1 91 ? 37.034 23.716 21.240 1.00 13.17 73 VAL A O 1
ATOM 600 N N . SER A 1 92 ? 34.906 23.574 20.541 1.00 15.52 74 SER A N 1
ATOM 601 C CA . SER A 1 92 ? 35.232 22.930 19.285 1.00 18.90 74 SER A CA 1
ATOM 602 C C . SER A 1 92 ? 34.656 23.792 18.134 1.00 19.96 74 SER A C 1
ATOM 603 O O . SER A 1 92 ? 33.537 24.326 18.244 1.00 20.62 74 SER A O 1
ATOM 606 N N . SER A 1 93 ? 35.420 23.964 17.057 1.00 21.09 75 SER A N 1
ATOM 607 C CA . SER A 1 93 ? 35.049 24.924 15.979 1.00 22.67 75 SER A CA 1
ATOM 608 C C . SER A 1 93 ? 35.279 24.365 14.559 1.00 24.21 75 SER A C 1
ATOM 609 O O . SER A 1 93 ? 36.330 23.822 14.277 1.00 24.18 75 SER A O 1
ATOM 612 N N . ASP A 1 94 ? 34.284 24.499 13.683 1.00 26.90 76 ASP A N 1
ATOM 613 C CA . ASP A 1 94 ? 34.425 24.134 12.258 1.00 30.14 76 ASP A CA 1
ATOM 614 C C . ASP A 1 94 ? 35.055 25.281 11.444 1.00 30.50 76 ASP A C 1
ATOM 615 O O . ASP A 1 94 ? 35.373 25.127 10.243 1.00 31.33 76 ASP A O 1
ATOM 620 N N . ASN A 1 95 ? 35.195 26.448 12.070 1.00 30.04 77 ASN A N 1
ATOM 621 C CA . ASN A 1 95 ? 35.999 27.509 11.465 1.00 29.42 77 ASN A CA 1
ATOM 622 C C . ASN A 1 95 ? 37.013 28.041 12.462 1.00 28.00 77 ASN A C 1
ATOM 623 O O . ASN A 1 95 ? 36.838 29.152 12.974 1.00 27.29 77 ASN A O 1
ATOM 628 N N . PRO A 1 96 ? 38.063 27.251 12.719 1.00 27.15 78 PRO A N 1
ATOM 629 C CA . PRO A 1 96 ? 39.061 27.609 13.709 1.00 26.87 78 PRO A CA 1
ATOM 630 C C . PRO A 1 96 ? 39.911 28.781 13.216 1.00 26.61 78 PRO A C 1
ATOM 631 O O . PRO A 1 96 ? 40.323 28.808 12.055 1.00 27.41 78 PRO A O 1
ATOM 635 N N . THR A 1 97 ? 40.144 29.765 14.069 1.00 25.55 79 THR A N 1
ATOM 636 C CA . THR A 1 97 ? 41.108 30.794 13.723 1.00 24.31 79 THR A CA 1
ATOM 637 C C . THR A 1 97 ? 42.033 30.989 14.908 1.00 23.85 79 THR A C 1
ATOM 638 O O . THR A 1 97 ? 41.660 30.702 16.044 1.00 21.64 79 THR A O 1
ATOM 642 N N . SER A 1 98 ? 43.215 31.533 14.636 1.00 23.75 80 SER A N 1
ATOM 643 C CA . SER A 1 98 ? 44.122 31.949 15.686 1.00 23.72 80 SER A CA 1
ATOM 644 C C . SER A 1 98 ? 43.433 32.900 16.663 1.00 23.09 80 SER A C 1
ATOM 645 O O . SER A 1 98 ? 43.514 32.721 17.889 1.00 22.19 80 SER A O 1
ATOM 648 N N . GLU A 1 99 ? 42.732 33.892 16.124 1.00 22.39 81 GLU A N 1
ATOM 649 C CA . GLU A 1 99 ? 42.050 34.873 16.959 1.00 22.54 81 GLU A CA 1
ATOM 650 C C . GLU A 1 99 ? 41.044 34.252 17.931 1.00 21.04 81 GLU A C 1
ATOM 651 O O . GLU A 1 99 ? 41.025 34.598 19.116 1.00 21.02 81 GLU A O 1
ATOM 657 N N . GLU A 1 100 ? 40.203 33.349 17.429 1.00 19.59 82 GLU A N 1
ATOM 658 C CA . GLU A 1 100 ? 39.197 32.721 18.262 1.00 18.45 82 GLU A CA 1
ATOM 659 C C . GLU A 1 100 ? 39.811 31.727 19.268 1.00 17.27 82 GLU A C 1
ATOM 660 O O . GLU A 1 100 ? 39.318 31.598 20.381 1.00 17.83 82 GLU A O 1
ATOM 666 N N . GLU A 1 101 ? 40.859 31.018 18.864 1.00 16.18 83 GLU A N 1
ATOM 667 C CA . GLU A 1 101 ? 41.621 30.164 19.811 1.00 16.28 83 GLU A CA 1
ATOM 668 C C . GLU A 1 101 ? 42.166 30.964 20.996 1.00 16.20 83 GLU A C 1
ATOM 669 O O . GLU A 1 101 ? 41.980 30.588 22.180 1.00 15.57 83 GLU A O 1
ATOM 675 N N . VAL A 1 102 ? 42.834 32.079 20.694 1.00 15.63 84 VAL A N 1
ATOM 676 C CA . VAL A 1 102 ? 43.355 32.938 21.759 1.00 16.55 84 VAL A CA 1
ATOM 677 C C . VAL A 1 102 ? 42.229 33.394 22.697 1.00 16.88 84 VAL A C 1
ATOM 678 O O . VAL A 1 102 ? 42.366 33.316 23.920 1.00 17.64 84 VAL A O 1
ATOM 682 N N . HIS A 1 103 ? 41.126 33.865 22.120 1.00 17.56 85 HIS A N 1
ATOM 683 C CA . HIS A 1 103 ? 39.989 34.337 22.905 1.00 18.04 85 HIS A CA 1
ATOM 684 C C . HIS A 1 103 ? 39.427 33.225 23.791 1.00 17.00 85 HIS A C 1
ATOM 685 O O . HIS A 1 103 ? 39.151 33.459 24.956 1.00 16.82 85 HIS A O 1
ATOM 692 N N . ALA A 1 104 ? 39.270 32.025 23.237 1.00 15.42 86 ALA A N 1
ATOM 693 C CA . ALA A 1 104 ? 38.678 30.917 23.981 1.00 15.63 86 ALA A CA 1
ATOM 694 C C . ALA A 1 104 ? 39.518 30.627 25.200 1.00 15.28 86 ALA A C 1
ATOM 695 O O . ALA A 1 104 ? 39.003 30.495 26.288 1.00 16.10 86 ALA A O 1
ATOM 697 N N . PHE A 1 105 ? 40.825 30.552 25.018 1.00 14.21 87 PHE A N 1
ATOM 698 C CA . PHE A 1 105 ? 41.705 30.299 26.155 1.00 15.33 87 PHE A CA 1
ATOM 699 C C . PHE A 1 105 ? 41.701 31.449 27.156 1.00 16.13 87 PHE A C 1
ATOM 700 O O . PHE A 1 105 ? 41.650 31.227 28.379 1.00 16.91 87 PHE A O 1
ATOM 708 N N . GLU A 1 106 ? 41.739 32.670 26.642 1.00 17.94 88 GLU A N 1
ATOM 709 C CA . GLU A 1 106 ? 41.694 33.832 27.522 1.00 21.47 88 GLU A CA 1
ATOM 710 C C . GLU A 1 106 ? 40.381 33.895 28.321 1.00 21.58 88 GLU A C 1
ATOM 711 O O . GLU A 1 106 ? 40.398 34.235 29.508 1.00 23.47 88 GLU A O 1
ATOM 717 N N . GLN A 1 107 ? 39.269 33.501 27.698 1.00 21.67 89 GLN A N 1
ATOM 718 C CA . GLN A 1 107 ? 37.962 33.399 28.355 1.00 21.65 89 GLN A CA 1
ATOM 719 C C . GLN A 1 107 ? 37.860 32.249 29.366 1.00 20.92 89 GLN A C 1
ATOM 720 O O . GLN A 1 107 ? 36.874 32.160 30.101 1.00 20.62 89 GLN A O 1
ATOM 726 N N . GLY A 1 108 ? 38.852 31.362 29.381 1.00 18.68 90 GLY A N 1
ATOM 727 C CA . GLY A 1 108 ? 38.957 30.338 30.412 1.00 17.09 90 GLY A CA 1
ATOM 728 C C . GLY A 1 108 ? 38.647 28.929 29.906 1.00 15.56 90 GLY A C 1
ATOM 729 O O . GLY A 1 108 ? 38.494 28.006 30.697 1.00 14.93 90 GLY A O 1
ATOM 730 N N . ALA A 1 109 ? 38.516 28.765 28.591 1.00 14.76 91 ALA A N 1
ATOM 731 C CA . ALA A 1 109 ? 38.304 27.401 28.037 1.00 13.77 91 ALA A CA 1
ATOM 732 C C . ALA A 1 109 ? 39.493 26.502 28.366 1.00 13.61 91 ALA A C 1
ATOM 733 O O . ALA A 1 109 ? 40.615 26.946 28.406 1.00 12.98 91 ALA A O 1
ATOM 735 N N . ASP A 1 110 ? 39.226 25.224 28.598 1.00 12.41 92 ASP A N 1
ATOM 736 C CA . ASP A 1 110 ? 40.264 24.266 28.912 1.00 13.29 92 ASP A CA 1
ATOM 737 C C . ASP A 1 110 ? 40.877 23.692 27.645 1.00 13.06 92 ASP A C 1
ATOM 738 O O . ASP A 1 110 ? 41.993 23.149 27.677 1.00 13.00 92 ASP A O 1
ATOM 743 N N . ASP A 1 111 ? 40.155 23.797 26.526 1.00 11.65 93 ASP A N 1
ATOM 744 C CA . ASP A 1 111 ? 40.738 23.388 25.281 1.00 11.34 93 ASP A CA 1
ATOM 745 C C . ASP A 1 111 ? 40.016 24.050 24.125 1.00 11.59 93 ASP A C 1
ATOM 746 O O . ASP A 1 111 ? 38.897 24.584 24.274 1.00 11.67 93 ASP A O 1
ATOM 751 N N . TYR A 1 112 ? 40.673 24.025 22.976 1.00 11.94 94 TYR A N 1
ATOM 752 C CA . TYR A 1 112 ? 40.125 24.518 21.722 1.00 13.41 94 TYR A CA 1
ATOM 753 C C . TYR A 1 112 ? 40.468 23.483 20.650 1.00 14.00 94 TYR A C 1
ATOM 754 O O . TYR A 1 112 ? 41.649 23.151 20.436 1.00 13.99 94 TYR A O 1
ATOM 763 N N . ILE A 1 113 ? 39.442 22.958 19.982 1.00 13.89 95 ILE A N 1
ATOM 764 C CA . ILE A 1 113 ? 39.641 21.769 19.164 1.00 15.89 95 ILE A CA 1
ATOM 765 C C . ILE A 1 113 ? 39.068 22.090 17.787 1.00 17.10 95 ILE A C 1
ATOM 766 O O . ILE A 1 113 ? 37.924 22.499 17.678 1.00 17.31 95 ILE A O 1
ATOM 771 N N . ALA A 1 114 ? 39.873 21.955 16.738 1.00 18.92 96 ALA A N 1
ATOM 772 C CA . ALA A 1 114 ? 39.355 22.166 15.386 1.00 20.00 96 ALA A CA 1
ATOM 773 C C . ALA A 1 114 ? 38.490 20.986 14.964 1.00 21.36 96 ALA A C 1
ATOM 774 O O . ALA A 1 114 ? 38.806 19.831 15.269 1.00 21.58 96 ALA A O 1
ATOM 776 N N . LYS A 1 115 ? 37.386 21.304 14.294 1.00 22.22 97 LYS A N 1
ATOM 777 C CA . LYS A 1 115 ? 36.589 20.312 13.586 1.00 24.99 97 LYS A CA 1
ATOM 778 C C . LYS A 1 115 ? 36.944 20.405 12.103 1.00 26.30 97 LYS A C 1
ATOM 779 O O . LYS A 1 115 ? 37.224 21.510 11.602 1.00 26.76 97 LYS A O 1
ATOM 785 N N . PRO A 1 116 ? 36.911 19.285 11.385 1.00 28.19 98 PRO A N 1
ATOM 786 C CA . PRO A 1 116 ? 36.593 17.930 11.912 1.00 28.66 98 PRO A CA 1
ATOM 787 C C . PRO A 1 116 ? 37.628 17.285 12.833 1.00 29.00 98 PRO A C 1
ATOM 788 O O . PRO A 1 116 ? 38.819 17.587 12.726 1.00 30.10 98 PRO A O 1
ATOM 792 N N . TYR A 1 117 ? 37.176 16.401 13.732 1.00 28.33 99 TYR A N 1
ATOM 793 C CA . TYR A 1 117 ? 38.059 15.717 14.695 1.00 27.75 99 TYR A CA 1
ATOM 794 C C . TYR A 1 117 ? 39.010 14.704 14.035 1.00 28.97 99 TYR A C 1
ATOM 795 O O . TYR A 1 117 ? 38.698 14.157 12.973 1.00 29.46 99 TYR A O 1
ATOM 804 N N . ARG A 1 118 ? 40.159 14.450 14.675 1.00 29.70 100 ARG A N 1
ATOM 805 C CA . ARG A 1 118 ? 41.142 13.476 14.172 1.00 29.68 100 ARG A CA 1
ATOM 806 C C . ARG A 1 118 ? 40.499 12.096 14.047 1.00 29.15 100 ARG A C 1
ATOM 807 O O . ARG A 1 118 ? 40.712 11.364 13.063 1.00 29.77 100 ARG A O 1
ATOM 815 N N . SER A 1 119 ? 39.701 11.762 15.054 1.00 27.37 101 SER A N 1
ATOM 816 C CA . SER A 1 119 ? 38.955 10.512 15.155 1.00 24.81 101 SER A CA 1
ATOM 817 C C . SER A 1 119 ? 38.158 10.598 16.435 1.00 23.14 101 SER A C 1
ATOM 818 O O . SER A 1 119 ? 38.514 11.381 17.354 1.00 22.33 101 SER A O 1
ATOM 821 N N . ILE A 1 120 ? 37.100 9.796 16.517 1.00 21.21 102 ILE A N 1
ATOM 822 C CA . ILE A 1 120 ? 36.364 9.667 17.792 1.00 19.76 102 ILE A CA 1
ATOM 823 C C . ILE A 1 120 ? 37.283 9.183 18.930 1.00 19.15 102 ILE A C 1
ATOM 824 O O . ILE A 1 120 ? 37.251 9.763 20.022 1.00 18.60 102 ILE A O 1
ATOM 829 N N . LYS A 1 121 ? 38.133 8.168 18.677 1.00 18.32 103 LYS A N 1
ATOM 830 C CA . LYS A 1 121 ? 39.021 7.639 19.713 1.00 18.62 103 LYS A CA 1
ATOM 831 C C . LYS A 1 121 ? 40.020 8.701 20.248 1.00 17.17 103 LYS A C 1
ATOM 832 O O . LYS A 1 121 ? 40.261 8.772 21.441 1.00 16.50 103 LYS A O 1
ATOM 838 N N . ALA A 1 122 ? 40.587 9.494 19.349 1.00 16.99 104 ALA A N 1
ATOM 839 C CA . ALA A 1 122 ? 41.494 10.588 19.721 1.00 16.06 104 ALA A CA 1
ATOM 840 C C . ALA A 1 122 ? 40.735 11.681 20.496 1.00 15.63 104 ALA A C 1
ATOM 841 O O . ALA A 1 122 ? 41.268 12.237 21.463 1.00 15.74 104 ALA A O 1
ATOM 843 N N . LEU A 1 123 ? 39.531 12.029 20.045 1.00 15.00 105 LEU A N 1
ATOM 844 C CA . LEU A 1 123 ? 38.713 13.010 20.771 1.00 14.16 105 LEU A CA 1
ATOM 845 C C . LEU A 1 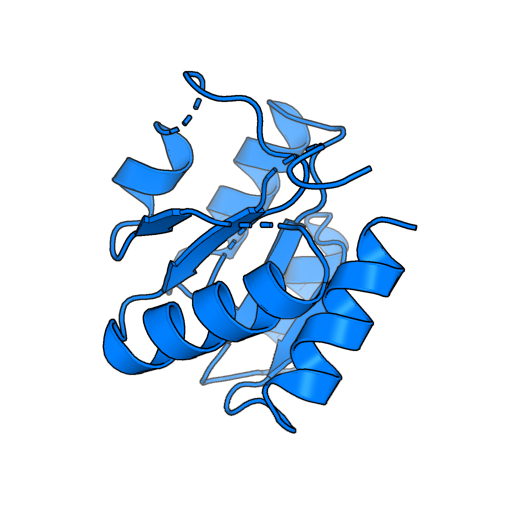123 ? 38.379 12.510 22.190 1.00 13.77 105 LEU A C 1
ATOM 846 O O . LEU A 1 123 ? 38.493 13.251 23.168 1.00 11.77 105 LEU A O 1
ATOM 851 N N . VAL A 1 124 ? 37.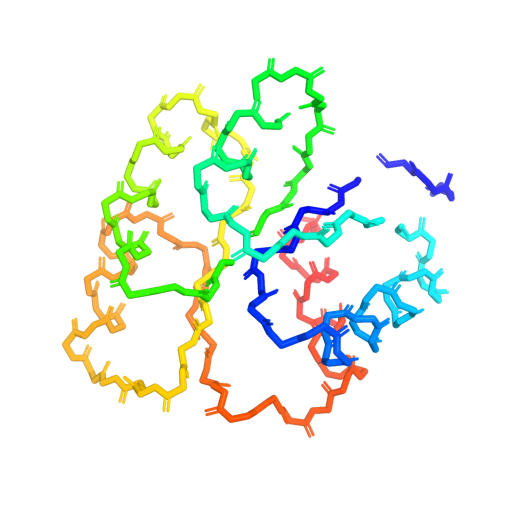984 11.241 22.294 1.00 12.78 106 VAL A N 1
ATOM 852 C CA . VAL A 1 124 ? 37.694 10.630 23.589 1.00 12.88 106 VAL A CA 1
ATOM 853 C C . VAL A 1 124 ? 38.902 10.586 24.528 1.00 13.03 106 VAL A C 1
ATOM 854 O O . VAL A 1 124 ? 38.776 10.856 25.737 1.00 13.82 106 VAL A O 1
ATOM 858 N N . ALA A 1 125 ? 40.067 10.239 23.986 1.00 13.00 107 ALA A N 1
ATOM 859 C CA . ALA A 1 125 ? 41.302 10.243 24.753 1.00 13.16 107 ALA A CA 1
ATOM 860 C C . ALA A 1 125 ? 41.601 11.662 25.312 1.00 12.18 107 ALA A C 1
ATOM 861 O O . ALA A 1 125 ? 42.049 11.821 26.453 1.00 12.50 107 ALA A O 1
ATOM 863 N N . ARG A 1 126 ? 41.347 12.678 24.502 1.00 11.89 108 ARG A N 1
ATOM 864 C CA . ARG A 1 126 ? 41.559 14.079 24.928 1.00 11.90 108 ARG A CA 1
ATOM 865 C C . ARG A 1 126 ? 40.577 14.427 26.063 1.00 12.87 108 ARG A C 1
ATOM 866 O 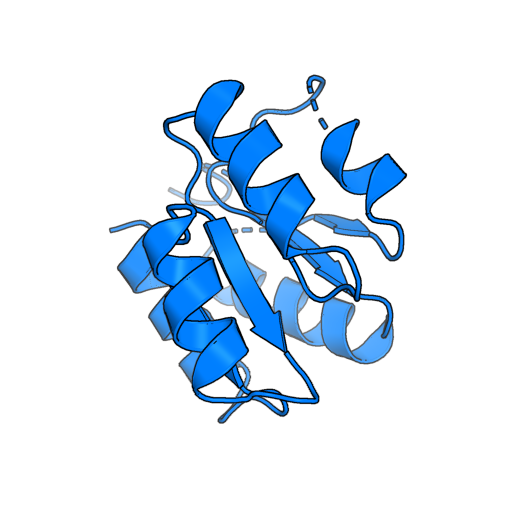O . ARG A 1 126 ? 40.970 15.025 27.049 1.00 12.71 108 ARG A O 1
ATOM 874 N N . ILE A 1 127 ? 39.302 14.064 25.885 1.00 13.47 109 ILE A N 1
ATOM 875 C CA . ILE A 1 127 ? 38.282 14.330 26.915 1.00 14.65 109 ILE A CA 1
ATOM 876 C C . ILE A 1 127 ? 38.648 13.621 28.201 1.00 15.37 109 ILE A C 1
ATOM 877 O O . ILE A 1 127 ? 38.591 14.225 29.272 1.00 15.65 109 ILE A O 1
ATOM 882 N N . GLU A 1 128 ? 39.048 12.354 28.082 1.00 16.40 110 GLU A N 1
ATOM 883 C CA . GLU A 1 128 ? 39.580 11.606 29.218 1.00 17.55 110 GLU A CA 1
ATOM 884 C C . GLU A 1 128 ? 40.678 12.354 29.959 1.00 17.32 110 GLU A C 1
ATOM 885 O O . GLU A 1 128 ? 40.633 12.465 31.185 1.00 17.99 110 GLU A O 1
ATOM 891 N N . ALA A 1 129 ? 41.664 12.847 29.201 1.00 15.91 111 ALA A N 1
ATOM 892 C CA . ALA A 1 129 ? 42.789 13.595 29.769 1.00 15.91 111 ALA A CA 1
ATOM 893 C C . ALA A 1 129 ? 42.326 14.887 30.448 1.00 15.66 111 ALA A C 1
ATOM 894 O O . ALA A 1 129 ? 42.849 15.271 31.485 1.00 16.17 111 ALA A O 1
ATOM 896 N N . ARG A 1 130 ? 41.343 15.557 29.853 1.00 15.45 112 ARG A N 1
ATOM 897 C CA . ARG A 1 130 ? 40.864 16.801 30.421 1.00 16.09 112 ARG A CA 1
ATOM 898 C C . ARG A 1 130 ? 40.104 16.599 31.721 1.00 17.79 112 ARG A C 1
ATOM 899 O O . ARG A 1 130 ? 39.881 17.556 32.471 1.00 19.16 112 ARG A O 1
ATOM 907 N N . LEU A 1 131 ? 39.726 15.358 31.999 1.00 19.86 113 LEU A N 1
ATOM 908 C CA . LEU A 1 131 ? 39.022 15.039 33.244 1.00 22.19 113 LEU A CA 1
ATOM 909 C C . LEU A 1 131 ? 39.925 14.313 34.219 1.00 25.23 113 LEU A C 1
ATOM 910 O O . LEU A 1 131 ? 39.489 13.908 35.296 1.00 25.92 113 LEU A O 1
ATOM 915 N N . ARG A 1 132 ? 41.193 14.181 33.867 1.00 28.25 114 ARG A N 1
ATOM 916 C CA . ARG A 1 132 ? 42.100 13.402 34.691 1.00 31.95 114 ARG A CA 1
ATOM 917 C C . ARG A 1 132 ? 42.495 14.143 35.967 1.00 33.40 114 ARG A C 1
ATOM 918 O O . ARG A 1 132 ? 42.623 15.362 35.980 1.00 35.11 114 ARG A O 1
#